Protein AF-A0A6P0DVH0-F1 (afdb_monomer)

Secondary structure (DSSP, 8-state):
-HHHHHHHHHHHHHHHHHHH-SS-SS-HHHHHHHHHHHHHHHHHHHHHHHHHHHTT-----HHHHHHHHHHHHHHHHHHHHGGGGGGHHHHHHHHHHHHHHHHHHHHHHHHHHHHHHHHHHHHHTTT--

Structure (mmCIF, N/CA/C/O backbone):
data_AF-A0A6P0DVH0-F1
#
_entry.id   AF-A0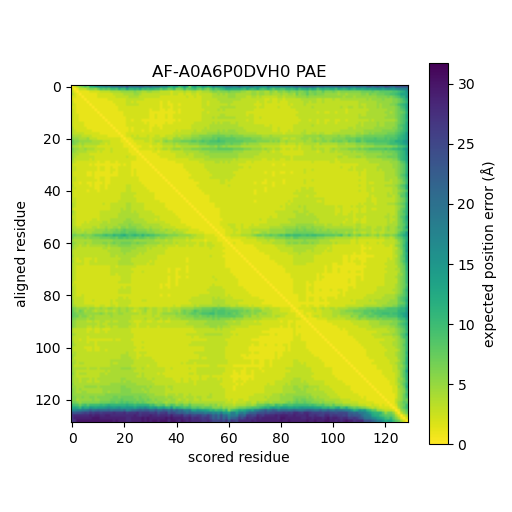A6P0DVH0-F1
#
loop_
_atom_site.group_PDB
_atom_site.id
_atom_site.type_symbol
_atom_site.label_atom_id
_atom_site.label_alt_id
_atom_site.label_comp_id
_atom_site.label_asym_id
_atom_site.label_entity_id
_atom_site.label_seq_id
_atom_site.pdbx_PDB_ins_code
_atom_site.Cartn_x
_atom_site.Cartn_y
_atom_site.Cartn_z
_atom_site.occupancy
_atom_site.B_iso_or_equiv
_atom_site.auth_seq_id
_atom_site.auth_comp_id
_atom_site.auth_asym_id
_atom_site.auth_atom_id
_atom_site.pdbx_PDB_model_num
ATOM 1 N N . VAL A 1 1 ? -1.656 -16.327 6.517 1.00 66.00 1 VAL A N 1
ATOM 2 C CA . VAL A 1 1 ? -0.791 -17.446 6.126 1.00 66.00 1 VAL A CA 1
ATOM 3 C C . VAL A 1 1 ? -0.927 -17.659 4.637 1.00 66.00 1 VAL A C 1
ATOM 5 O O . VAL A 1 1 ? -0.209 -16.957 3.969 1.00 66.00 1 VAL A O 1
ATOM 8 N N . THR A 1 2 ? -1.932 -18.354 4.080 1.00 87.12 2 THR A N 1
ATOM 9 C CA . THR A 1 2 ? -1.945 -18.635 2.616 1.00 87.12 2 THR A CA 1
ATOM 10 C C . THR A 1 2 ? -1.686 -17.425 1.699 1.00 87.12 2 THR A C 1
ATOM 12 O O . THR A 1 2 ? -0.830 -17.509 0.838 1.00 87.12 2 THR A O 1
ATOM 15 N N . LEU A 1 3 ? -2.357 -16.284 1.913 1.00 89.31 3 LEU A N 1
ATOM 16 C CA . LEU A 1 3 ? -2.147 -15.075 1.092 1.00 89.31 3 LEU A CA 1
ATOM 17 C C . LEU A 1 3 ? -0.815 -14.347 1.348 1.00 89.31 3 LEU A C 1
ATOM 19 O O . LEU A 1 3 ? -0.340 -13.639 0.473 1.00 89.31 3 LEU A O 1
ATOM 23 N N . GLU A 1 4 ? -0.253 -14.472 2.547 1.00 90.62 4 GLU A N 1
ATOM 24 C CA . GLU A 1 4 ? 1.066 -13.913 2.878 1.00 90.62 4 GLU A CA 1
ATOM 25 C C . GLU A 1 4 ? 2.159 -14.814 2.297 1.00 90.62 4 GLU A C 1
ATOM 27 O O . GLU A 1 4 ? 3.026 -14.312 1.600 1.00 90.62 4 GLU A O 1
ATOM 32 N N . ASP A 1 5 ? 2.050 -16.136 2.465 1.00 92.75 5 ASP A N 1
ATOM 33 C CA . ASP A 1 5 ? 2.963 -17.102 1.844 1.00 92.75 5 ASP A CA 1
ATOM 34 C C . ASP A 1 5 ? 3.001 -16.921 0.309 1.00 92.75 5 ASP A C 1
ATOM 36 O O . ASP A 1 5 ? 4.061 -16.963 -0.314 1.00 92.75 5 ASP A O 1
ATOM 40 N N . GLU A 1 6 ? 1.839 -16.684 -0.315 1.00 95.12 6 GLU A N 1
ATOM 41 C CA . GLU A 1 6 ? 1.736 -16.370 -1.747 1.00 95.12 6 GLU A CA 1
ATOM 42 C C . GLU A 1 6 ? 2.418 -15.038 -2.108 1.00 95.12 6 GLU A C 1
ATOM 44 O O . GLU A 1 6 ? 3.060 -14.946 -3.157 1.00 95.12 6 GLU A O 1
ATOM 49 N N . ALA A 1 7 ? 2.301 -14.011 -1.261 1.00 93.75 7 ALA A N 1
ATOM 50 C CA . ALA A 1 7 ? 2.957 -12.721 -1.471 1.00 93.75 7 ALA A CA 1
ATOM 51 C C . ALA A 1 7 ? 4.484 -12.837 -1.372 1.00 93.75 7 ALA A C 1
ATOM 53 O O . ALA A 1 7 ? 5.177 -12.406 -2.295 1.00 93.75 7 ALA A O 1
ATOM 54 N N . ASP A 1 8 ? 4.988 -13.518 -0.340 1.00 94.62 8 ASP A N 1
ATOM 55 C CA . ASP A 1 8 ? 6.410 -13.818 -0.144 1.00 94.62 8 ASP A CA 1
ATOM 56 C C . ASP A 1 8 ? 7.003 -14.538 -1.366 1.00 94.62 8 ASP A C 1
ATOM 58 O O . ASP A 1 8 ? 8.111 -14.236 -1.836 1.00 94.62 8 ASP A O 1
ATOM 62 N N . ASP A 1 9 ? 6.256 -15.501 -1.914 1.00 97.19 9 ASP A N 1
ATOM 63 C CA . ASP A 1 9 ? 6.652 -16.244 -3.104 1.00 97.19 9 ASP A CA 1
ATOM 64 C C . ASP A 1 9 ? 6.739 -15.343 -4.340 1.00 97.19 9 ASP A C 1
ATOM 66 O O . ASP A 1 9 ? 7.753 -15.382 -5.049 1.00 97.19 9 ASP A O 1
ATOM 70 N N . VAL A 1 10 ? 5.749 -14.474 -4.567 1.00 97.12 10 VAL A N 1
ATOM 71 C CA . VAL A 1 10 ? 5.787 -13.478 -5.651 1.00 97.12 10 VAL A CA 1
ATOM 72 C C . VAL A 1 10 ? 6.961 -12.514 -5.464 1.00 97.12 10 VAL A C 1
ATOM 74 O O . VAL A 1 10 ? 7.710 -12.261 -6.413 1.00 97.12 10 VAL A O 1
ATOM 77 N N . THR A 1 11 ? 7.191 -12.024 -4.246 1.00 97.31 11 THR A N 1
ATOM 78 C CA . THR A 1 11 ? 8.320 -11.149 -3.909 1.00 97.31 11 THR A CA 1
ATOM 79 C C . THR A 1 11 ? 9.647 -11.817 -4.260 1.00 97.31 11 THR A C 1
ATOM 81 O O . THR A 1 11 ? 10.491 -11.248 -4.966 1.00 97.31 11 THR A O 1
ATOM 84 N N . ARG A 1 12 ? 9.826 -13.075 -3.852 1.00 97.69 12 ARG A N 1
ATOM 85 C CA . ARG A 1 12 ? 11.009 -13.879 -4.172 1.00 97.69 12 ARG A CA 1
ATOM 86 C C . ARG A 1 12 ? 11.185 -14.070 -5.677 1.00 97.69 12 ARG A C 1
ATOM 88 O O . ARG A 1 12 ? 12.307 -13.929 -6.178 1.00 97.69 12 ARG A O 1
ATOM 95 N N . GLU A 1 13 ? 10.116 -14.378 -6.403 1.00 98.12 13 GLU A N 1
ATOM 96 C CA . GLU A 1 13 ? 10.144 -14.546 -7.858 1.00 98.12 13 GLU A CA 1
ATOM 97 C C . GLU A 1 13 ? 1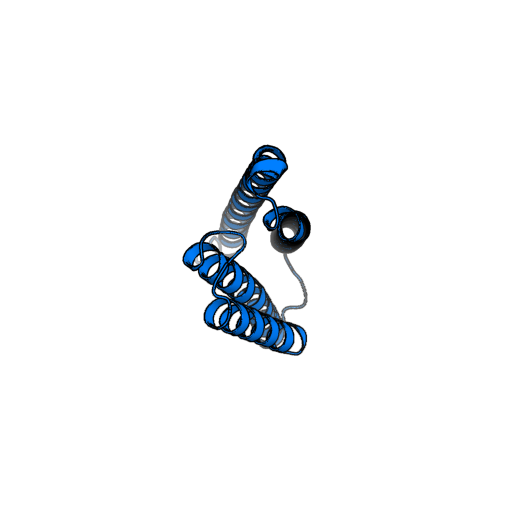0.568 -13.264 -8.578 1.00 98.12 13 GLU A C 1
ATOM 99 O O . GLU A 1 13 ? 11.480 -13.310 -9.412 1.00 98.12 13 GLU A O 1
ATOM 104 N N . VAL A 1 14 ? 9.995 -12.115 -8.212 1.00 97.12 14 VAL A N 1
ATOM 105 C CA . VAL A 1 14 ? 10.350 -10.808 -8.783 1.00 97.12 14 VAL A CA 1
ATOM 106 C C . VAL A 1 14 ? 11.818 -10.483 -8.515 1.00 97.12 14 VAL A C 1
ATOM 108 O O . VAL A 1 14 ? 12.553 -10.141 -9.445 1.00 97.12 14 VAL A O 1
ATOM 111 N N . LEU A 1 15 ? 12.302 -10.654 -7.281 1.00 97.31 15 LEU A N 1
ATOM 112 C CA . LEU A 1 15 ? 13.703 -10.383 -6.939 1.00 97.31 15 LEU A CA 1
ATOM 113 C C . LEU A 1 15 ? 14.677 -11.286 -7.714 1.00 97.31 15 LEU A C 1
ATOM 115 O O . LEU A 1 15 ? 15.747 -10.833 -8.140 1.00 97.31 15 LEU A O 1
ATOM 119 N N . LEU A 1 16 ? 14.323 -12.556 -7.932 1.00 97.88 16 LEU A N 1
ATOM 120 C CA . LEU A 1 16 ? 15.105 -13.475 -8.762 1.00 97.88 16 LEU A CA 1
ATOM 121 C C . LEU A 1 16 ? 15.069 -13.083 -10.243 1.00 97.88 16 LEU A C 1
ATOM 123 O O . LEU A 1 16 ? 16.119 -13.097 -10.895 1.00 97.88 16 LEU A O 1
ATOM 127 N N . ALA A 1 17 ? 13.898 -12.722 -10.770 1.00 96.56 17 ALA A N 1
ATOM 128 C CA . ALA A 1 17 ? 13.719 -12.284 -12.151 1.00 96.56 17 ALA A CA 1
ATOM 129 C C . ALA A 1 17 ? 14.539 -11.026 -12.433 1.00 96.56 17 ALA A C 1
ATOM 131 O O . ALA A 1 17 ? 15.291 -10.983 -13.408 1.00 96.56 17 ALA A O 1
ATOM 132 N N . VAL A 1 18 ? 14.488 -10.051 -11.525 1.00 96.25 18 VAL A N 1
ATOM 133 C CA . VAL A 1 18 ? 15.322 -8.856 -11.564 1.00 96.25 18 VAL A CA 1
ATOM 134 C C . VAL A 1 18 ? 16.793 -9.261 -11.624 1.00 96.25 18 VAL A C 1
ATOM 136 O O . VAL A 1 18 ? 17.462 -8.928 -12.600 1.00 96.25 18 VAL A O 1
ATOM 139 N N . ARG A 1 19 ? 17.312 -10.036 -10.659 1.00 95.38 19 ARG A N 1
ATOM 140 C CA . ARG A 1 19 ? 18.734 -10.453 -10.618 1.00 95.38 19 ARG A CA 1
ATOM 141 C C . ARG A 1 19 ? 19.215 -11.160 -11.890 1.00 95.38 19 ARG A C 1
ATOM 143 O O . ARG A 1 19 ? 20.371 -10.992 -12.263 1.00 95.38 19 ARG A O 1
ATOM 150 N N . ARG A 1 20 ? 18.353 -11.952 -12.533 1.00 96.50 20 ARG A N 1
ATOM 151 C CA . ARG A 1 20 ? 18.677 -12.712 -13.753 1.00 96.50 20 ARG A CA 1
ATOM 152 C C . ARG A 1 20 ? 18.515 -11.901 -15.041 1.00 96.50 20 ARG A C 1
ATOM 154 O O . ARG A 1 20 ? 19.072 -12.288 -16.064 1.00 96.50 20 ARG A O 1
ATOM 161 N N . SER A 1 21 ? 17.769 -10.800 -15.004 1.00 94.56 21 SER A N 1
ATOM 162 C CA . SER A 1 21 ? 17.498 -9.970 -16.178 1.00 94.56 21 SER A CA 1
ATOM 163 C C . SER A 1 21 ? 18.619 -8.964 -16.412 1.00 94.56 21 SER A C 1
ATOM 165 O O . SER A 1 21 ? 18.957 -8.179 -15.524 1.00 94.56 21 SER A O 1
ATOM 167 N N . PHE A 1 22 ? 19.178 -8.967 -17.625 1.00 93.88 22 PHE A N 1
ATOM 168 C CA . PHE A 1 22 ? 20.172 -7.974 -18.044 1.00 93.88 22 PHE A CA 1
ATOM 169 C C . PHE A 1 22 ? 19.529 -6.611 -18.338 1.00 93.88 22 PHE A C 1
ATOM 171 O O . PHE A 1 22 ? 20.079 -5.581 -17.961 1.00 93.88 22 PHE A O 1
ATOM 178 N N . ILE A 1 23 ? 18.344 -6.614 -18.956 1.00 92.75 23 ILE A N 1
ATOM 179 C CA . ILE A 1 23 ? 17.544 -5.419 -19.249 1.00 92.75 23 ILE A CA 1
ATOM 180 C C . ILE A 1 23 ? 16.278 -5.475 -18.395 1.00 92.75 23 ILE A C 1
ATOM 182 O O . ILE A 1 23 ? 15.570 -6.480 -18.417 1.00 92.75 23 ILE A O 1
ATOM 186 N N . THR A 1 24 ? 16.001 -4.408 -17.650 1.00 94.00 24 THR A N 1
ATOM 187 C CA . THR A 1 24 ? 14.765 -4.217 -16.878 1.00 94.00 24 THR A CA 1
ATOM 188 C C . THR A 1 24 ? 13.904 -3.127 -17.530 1.00 94.00 24 THR A C 1
ATOM 190 O O . THR A 1 24 ? 14.456 -2.244 -18.190 1.00 94.00 24 THR A O 1
ATOM 193 N N . PRO A 1 25 ? 12.563 -3.173 -17.393 1.00 90.00 25 PRO A N 1
ATOM 194 C CA . PRO A 1 25 ? 11.668 -2.181 -18.007 1.00 90.00 25 PRO A CA 1
ATOM 195 C C . PRO A 1 25 ? 11.832 -0.774 -17.412 1.00 90.00 25 PRO A C 1
ATOM 197 O O . PRO A 1 25 ? 11.538 0.217 -18.075 1.00 90.00 25 PRO A O 1
ATOM 200 N N . PHE A 1 26 ? 12.331 -0.693 -16.179 1.00 93.31 26 PHE A N 1
ATOM 201 C CA . PHE A 1 26 ? 12.711 0.532 -15.485 1.00 93.31 26 PHE A CA 1
ATOM 202 C C . PHE A 1 26 ? 13.799 0.240 -14.454 1.00 93.31 26 PHE A C 1
ATOM 204 O O . PHE A 1 26 ? 14.393 -0.847 -14.481 1.00 93.31 26 PHE A O 1
ATOM 211 N N . ASP A 1 27 ? 14.114 1.215 -13.601 1.00 94.75 27 ASP A N 1
ATOM 212 C CA . ASP A 1 27 ? 15.208 1.087 -12.650 1.00 94.75 27 ASP A CA 1
ATOM 213 C C . ASP A 1 27 ? 15.043 -0.139 -11.743 1.00 94.75 27 ASP A C 1
ATOM 215 O O . ASP A 1 27 ? 13.967 -0.492 -11.261 1.00 94.75 27 ASP A O 1
ATOM 219 N N . ARG A 1 28 ? 16.160 -0.832 -11.548 1.00 95.44 28 ARG A N 1
ATOM 220 C CA . ARG A 1 28 ? 16.225 -2.080 -10.795 1.00 95.44 28 ARG A CA 1
ATOM 221 C C . ARG A 1 28 ? 15.944 -1.877 -9.308 1.00 95.44 28 ARG A C 1
ATOM 223 O O . ARG A 1 28 ? 15.352 -2.764 -8.691 1.00 95.44 28 ARG A O 1
ATOM 230 N N . GLY A 1 29 ? 16.459 -0.785 -8.746 1.00 96.44 29 GLY A N 1
ATOM 231 C CA . GLY A 1 29 ? 16.218 -0.389 -7.365 1.00 96.44 29 GLY A CA 1
ATOM 232 C C . GLY A 1 29 ? 14.736 -0.127 -7.157 1.00 96.44 29 GLY A C 1
ATOM 233 O O . GLY A 1 29 ? 14.148 -0.738 -6.275 1.00 96.44 29 GLY A O 1
ATOM 234 N N . ASP A 1 30 ? 14.116 0.618 -8.070 1.00 96.06 30 ASP A N 1
ATOM 235 C CA . ASP A 1 30 ? 12.685 0.926 -8.004 1.00 96.06 30 ASP A CA 1
ATOM 236 C C . ASP A 1 30 ? 11.803 -0.335 -8.061 1.00 96.06 30 ASP A C 1
ATOM 238 O O . ASP A 1 30 ? 10.859 -0.454 -7.283 1.00 96.06 30 ASP A O 1
ATOM 242 N N . ILE A 1 31 ? 12.113 -1.322 -8.920 1.00 96.50 31 ILE A N 1
ATOM 243 C CA . ILE A 1 31 ? 11.375 -2.607 -8.934 1.00 96.50 31 ILE A CA 1
ATOM 244 C C . ILE A 1 31 ? 11.488 -3.306 -7.578 1.00 96.50 31 ILE A C 1
ATOM 246 O O . ILE A 1 31 ? 10.498 -3.820 -7.056 1.00 96.50 31 ILE A O 1
ATOM 250 N N . LYS A 1 32 ? 12.709 -3.364 -7.033 1.00 96.81 32 LYS A N 1
ATOM 251 C CA . LYS A 1 32 ? 12.988 -4.024 -5.756 1.00 96.81 32 LYS A CA 1
ATOM 252 C C . LYS A 1 32 ? 12.237 -3.329 -4.618 1.00 96.81 32 LYS A C 1
ATOM 254 O O . LYS A 1 32 ? 11.627 -4.014 -3.805 1.00 96.81 32 LYS A O 1
ATOM 259 N N . ASP A 1 33 ? 12.296 -2.009 -4.553 1.00 97.94 33 ASP A N 1
ATOM 260 C CA . ASP A 1 33 ? 11.712 -1.257 -3.448 1.00 97.94 33 ASP A CA 1
ATOM 261 C C . ASP A 1 33 ? 10.174 -1.270 -3.534 1.00 97.94 33 ASP A C 1
ATOM 263 O O . ASP A 1 33 ? 9.500 -1.390 -2.509 1.00 97.94 33 ASP A O 1
ATOM 267 N N . LEU A 1 34 ? 9.611 -1.274 -4.750 1.00 97.12 34 LEU A N 1
ATOM 268 C CA . LEU A 1 34 ? 8.173 -1.435 -4.969 1.00 97.12 34 LEU A CA 1
ATOM 269 C C . LEU A 1 34 ? 7.666 -2.802 -4.496 1.00 97.12 34 LEU A C 1
ATOM 271 O O . LEU A 1 34 ? 6.706 -2.851 -3.730 1.00 97.12 34 LEU A O 1
ATOM 275 N N . ILE A 1 35 ? 8.295 -3.906 -4.923 1.00 97.56 35 ILE A N 1
ATOM 276 C CA . ILE A 1 35 ? 7.814 -5.241 -4.537 1.00 97.56 35 ILE A CA 1
ATOM 277 C C . ILE A 1 35 ? 7.945 -5.477 -3.029 1.00 97.56 35 ILE A C 1
ATOM 279 O O . ILE A 1 35 ? 7.040 -6.040 -2.429 1.00 97.56 35 ILE A O 1
ATOM 283 N N . GLN A 1 36 ? 9.013 -4.970 -2.403 1.00 97.19 36 GLN A N 1
ATOM 284 C CA . GLN A 1 36 ? 9.175 -5.026 -0.947 1.00 97.19 36 GLN A CA 1
ATOM 285 C C . GLN A 1 36 ? 8.087 -4.230 -0.218 1.00 97.19 36 GLN A C 1
ATOM 287 O O . GLN A 1 36 ? 7.526 -4.716 0.754 1.00 97.19 36 GLN A O 1
ATOM 292 N N . SER A 1 37 ? 7.727 -3.045 -0.715 1.00 97.56 37 SER A N 1
ATOM 293 C CA . SER A 1 37 ? 6.659 -2.248 -0.099 1.00 97.56 37 SER A CA 1
ATOM 294 C C . SER A 1 37 ? 5.283 -2.921 -0.217 1.00 97.56 37 SER A C 1
ATOM 296 O O . SER A 1 37 ? 4.447 -2.802 0.679 1.00 97.56 37 SER A O 1
ATOM 298 N N . MET A 1 38 ? 5.028 -3.633 -1.321 1.00 97.44 38 MET A N 1
ATOM 299 C CA . MET A 1 38 ? 3.795 -4.409 -1.509 1.00 97.44 38 MET A CA 1
ATOM 300 C C . MET A 1 38 ? 3.721 -5.607 -0.556 1.00 97.44 38 MET A C 1
ATOM 302 O O . MET A 1 38 ? 2.658 -5.870 0.007 1.00 97.44 38 MET A O 1
ATOM 306 N N . ASP A 1 39 ? 4.846 -6.292 -0.370 1.00 96.88 39 ASP A N 1
ATOM 307 C CA . ASP A 1 39 ? 5.020 -7.391 0.579 1.00 96.88 39 ASP A CA 1
ATOM 308 C C . ASP A 1 39 ? 4.724 -6.925 2.010 1.00 96.88 39 ASP A C 1
ATOM 310 O O . ASP A 1 39 ? 3.781 -7.407 2.638 1.00 96.88 39 ASP A O 1
ATOM 314 N N . ASP A 1 40 ? 5.408 -5.863 2.456 1.00 96.44 40 ASP A N 1
ATOM 315 C CA . ASP A 1 40 ? 5.235 -5.249 3.776 1.00 96.44 40 ASP A CA 1
ATOM 316 C C . ASP A 1 40 ? 3.766 -4.883 4.063 1.00 96.44 40 ASP A C 1
ATOM 318 O O . ASP A 1 40 ? 3.274 -5.056 5.183 1.00 96.44 40 ASP A O 1
ATOM 322 N N . ALA A 1 41 ? 3.028 -4.396 3.059 1.00 95.94 41 ALA A N 1
ATOM 323 C CA . ALA A 1 41 ? 1.614 -4.060 3.210 1.00 95.94 41 ALA A CA 1
ATOM 324 C C . ALA A 1 41 ? 0.747 -5.299 3.499 1.00 95.94 41 ALA A C 1
ATOM 326 O O . ALA A 1 41 ? -0.093 -5.268 4.406 1.00 95.94 41 ALA A O 1
ATOM 327 N N . ILE A 1 42 ? 0.946 -6.395 2.760 1.00 96.00 42 ILE A N 1
ATOM 328 C CA . ILE A 1 42 ? 0.239 -7.669 2.985 1.00 96.00 42 ILE A CA 1
ATOM 329 C C . ILE A 1 42 ? 0.609 -8.235 4.360 1.00 96.00 42 ILE A C 1
ATOM 331 O O . ILE A 1 42 ? -0.261 -8.686 5.115 1.00 96.00 42 ILE A O 1
ATOM 335 N N . ASP A 1 43 ? 1.878 -8.110 4.724 1.00 95.62 43 ASP A N 1
ATOM 336 C CA . ASP A 1 43 ? 2.439 -8.560 5.987 1.00 95.62 43 ASP A CA 1
ATOM 337 C C . ASP A 1 43 ? 1.802 -7.837 7.191 1.00 95.62 43 ASP A C 1
ATOM 339 O O . ASP A 1 43 ? 1.407 -8.439 8.200 1.00 95.62 43 ASP A O 1
ATOM 343 N N . MET A 1 44 ? 1.600 -6.523 7.069 1.00 95.69 44 MET A N 1
ATOM 344 C CA . MET A 1 44 ? 0.891 -5.711 8.061 1.00 95.69 44 MET A CA 1
ATOM 345 C C . MET A 1 44 ? -0.599 -6.065 8.161 1.00 95.69 44 MET A C 1
ATOM 347 O O . MET A 1 44 ? -1.142 -6.134 9.273 1.00 95.69 44 MET A O 1
ATOM 351 N N . MET A 1 45 ? -1.270 -6.362 7.042 1.00 95.56 45 MET A N 1
ATOM 352 C CA . MET A 1 45 ? -2.653 -6.860 7.060 1.00 95.56 45 MET A CA 1
ATOM 353 C C . MET A 1 45 ? -2.744 -8.212 7.783 1.00 95.56 45 MET A C 1
ATOM 355 O O . MET A 1 45 ? -3.629 -8.412 8.624 1.00 95.56 45 MET A O 1
ATOM 359 N N . HIS A 1 46 ? -1.796 -9.121 7.535 1.00 95.25 46 HIS A N 1
ATOM 360 C CA . HIS A 1 46 ? -1.732 -10.416 8.208 1.00 95.25 46 HIS A CA 1
ATOM 361 C C . HIS A 1 46 ? -1.524 -10.264 9.723 1.00 95.25 46 HIS A C 1
ATOM 363 O O . HIS A 1 46 ? -2.280 -10.846 10.514 1.00 95.25 46 HIS A O 1
ATOM 369 N N . LYS A 1 47 ? -0.566 -9.426 10.143 1.00 95.50 47 LYS A N 1
ATOM 370 C CA . LYS A 1 47 ? -0.308 -9.103 11.561 1.00 95.50 47 LYS A CA 1
ATOM 371 C C . LYS A 1 47 ? -1.539 -8.507 12.245 1.00 95.50 47 LYS A C 1
ATOM 373 O O . LYS A 1 47 ? -1.855 -8.885 13.378 1.00 95.50 47 LYS A O 1
ATOM 378 N N . THR A 1 48 ? -2.278 -7.643 11.552 1.00 95.25 48 THR A N 1
ATOM 379 C CA . THR A 1 48 ? -3.523 -7.046 12.059 1.00 95.25 48 THR A CA 1
ATOM 380 C C . THR A 1 48 ? -4.591 -8.112 12.308 1.00 95.25 48 THR A C 1
ATOM 382 O O . THR A 1 48 ? -5.120 -8.211 13.415 1.00 95.25 48 THR A O 1
ATOM 385 N N . VAL A 1 49 ? -4.857 -8.987 11.331 1.00 94.31 49 VAL A N 1
ATOM 386 C CA . VAL A 1 49 ? -5.836 -10.082 11.476 1.00 94.31 49 VAL A CA 1
ATOM 387 C C . VAL A 1 49 ? -5.432 -11.063 12.578 1.00 94.31 49 VAL A C 1
ATOM 389 O O . VAL A 1 49 ? -6.280 -11.514 13.353 1.00 94.31 49 VAL A O 1
ATOM 392 N N . LYS A 1 50 ? -4.140 -11.384 12.691 1.00 95.38 50 LYS A N 1
ATOM 393 C CA . LYS A 1 50 ? -3.618 -12.235 13.768 1.00 95.38 50 LYS A CA 1
ATOM 394 C C . LYS A 1 50 ? -3.873 -11.615 15.141 1.00 95.38 50 LYS A C 1
ATOM 396 O O . LYS A 1 50 ? -4.311 -12.317 16.047 1.00 95.38 50 LYS A O 1
ATOM 401 N N . THR A 1 51 ? -3.645 -10.311 15.273 1.00 96.75 51 THR A N 1
ATOM 402 C CA . THR A 1 51 ? -3.872 -9.558 16.514 1.00 96.75 51 THR A CA 1
ATOM 403 C C . THR A 1 51 ? -5.354 -9.533 16.884 1.00 96.75 51 THR A C 1
ATOM 405 O O . THR A 1 51 ? -5.704 -9.848 18.017 1.00 96.75 51 THR A O 1
ATOM 408 N N . ILE A 1 52 ? -6.234 -9.267 15.914 1.00 96.12 52 ILE A N 1
ATOM 409 C CA . ILE A 1 52 ? -7.693 -9.325 16.084 1.00 96.12 52 ILE A CA 1
ATOM 410 C C . ILE A 1 52 ? -8.134 -10.678 16.653 1.00 96.12 52 ILE A C 1
ATOM 412 O O . ILE A 1 52 ? -8.888 -10.728 17.623 1.00 96.12 52 ILE A O 1
ATOM 416 N N . ARG A 1 53 ? -7.644 -11.777 16.066 1.00 95.94 53 ARG A N 1
ATOM 417 C CA . ARG A 1 53 ? -7.973 -13.136 16.518 1.00 95.94 53 ARG A CA 1
ATOM 418 C C . ARG A 1 53 ? -7.418 -13.428 17.906 1.00 95.94 53 ARG A C 1
ATOM 420 O O . ARG A 1 53 ? -8.111 -14.044 18.703 1.00 95.94 53 ARG A O 1
ATOM 427 N N . LEU A 1 54 ? -6.188 -12.994 18.184 1.00 97.50 54 LEU A N 1
ATOM 428 C CA . LEU A 1 54 ? -5.520 -13.216 19.466 1.00 97.50 54 LEU A CA 1
ATOM 429 C C . LEU A 1 54 ? -6.275 -12.570 20.633 1.00 97.50 54 LEU A C 1
ATOM 431 O O . LEU A 1 54 ? -6.351 -13.162 21.703 1.00 97.50 54 LEU A O 1
ATOM 435 N N . PHE A 1 55 ? -6.827 -11.376 20.421 1.00 97.12 55 PHE A N 1
ATOM 436 C CA . PHE A 1 55 ? -7.617 -10.663 21.427 1.00 97.12 55 PHE A CA 1
ATOM 437 C C . PHE A 1 55 ? -9.116 -10.981 21.367 1.00 97.12 55 PHE A C 1
ATOM 439 O O . PHE A 1 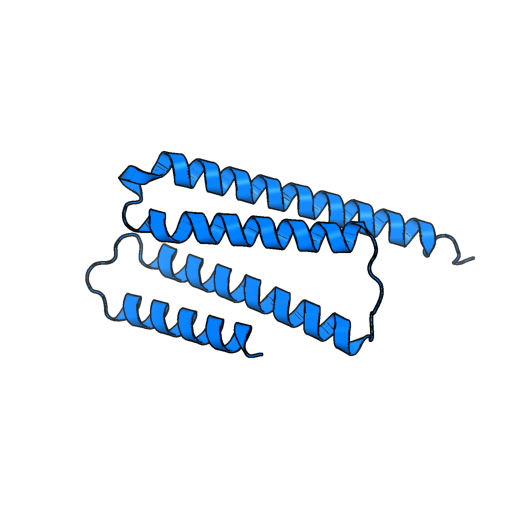55 ? -9.894 -10.339 22.066 1.00 97.12 55 PHE A O 1
ATOM 446 N N . GLU A 1 56 ? -9.526 -11.944 20.534 1.00 96.75 56 GLU A N 1
ATOM 447 C CA . GLU A 1 56 ? -10.928 -12.341 20.345 1.00 96.75 56 GLU A CA 1
ATOM 448 C C . GLU A 1 56 ? -11.857 -11.153 20.015 1.00 96.75 56 GLU A C 1
ATOM 450 O O . GLU A 1 56 ? -13.048 -11.141 20.339 1.00 96.75 56 GLU A O 1
ATOM 455 N N . GLN A 1 57 ? -11.316 -10.138 19.330 1.00 96.06 57 GLN A N 1
ATOM 456 C CA . GLN A 1 57 ? -12.062 -8.937 18.986 1.00 96.06 57 GLN A CA 1
ATOM 457 C C . GLN A 1 57 ? -13.090 -9.260 17.897 1.00 96.06 57 GLN A C 1
ATOM 459 O O . GLN A 1 57 ? -12.742 -9.619 16.772 1.00 96.06 57 GLN A O 1
ATOM 464 N N . SER A 1 58 ? -14.370 -9.106 18.230 1.00 94.00 58 SER A N 1
ATOM 465 C CA . SER A 1 58 ? -15.496 -9.447 17.347 1.00 94.00 58 SER A CA 1
ATOM 466 C C . SER A 1 58 ? -16.313 -8.239 16.879 1.00 94.00 58 SER A C 1
ATOM 468 O O . SER A 1 58 ? -17.099 -8.358 15.940 1.00 94.00 58 SER A O 1
ATOM 470 N N . SER A 1 59 ? -16.109 -7.067 17.485 1.00 94.62 59 SER A N 1
ATOM 471 C CA . SER A 1 59 ? -16.766 -5.810 17.113 1.00 94.62 59 SER A CA 1
ATOM 472 C C . SER A 1 59 ? -15.740 -4.720 16.834 1.00 94.62 59 SER A C 1
ATOM 474 O O . SER A 1 59 ? -14.785 -4.572 17.588 1.00 94.62 59 SER A O 1
ATOM 476 N N . PHE A 1 60 ? -15.954 -3.906 15.807 1.00 94.75 60 PHE A N 1
ATOM 477 C CA . PHE A 1 60 ? -15.034 -2.827 15.443 1.00 94.75 60 PHE A CA 1
ATOM 478 C C . PHE A 1 60 ? -15.769 -1.500 15.391 1.00 94.75 60 PHE A C 1
ATOM 480 O O . PHE A 1 60 ? -16.887 -1.440 14.872 1.00 94.75 60 PHE A O 1
ATOM 487 N N . ASP A 1 61 ? -15.129 -0.440 15.880 1.00 94.44 61 ASP A N 1
ATOM 488 C CA . ASP A 1 61 ? -15.661 0.912 15.744 1.00 94.44 61 ASP A CA 1
ATOM 489 C C . ASP A 1 61 ? -15.865 1.277 14.262 1.00 94.44 61 ASP A C 1
ATOM 491 O O . ASP A 1 61 ? -15.085 0.846 13.404 1.00 94.44 61 ASP A O 1
ATOM 495 N N . PRO A 1 62 ? -16.868 2.109 13.927 1.00 95.44 62 PRO A 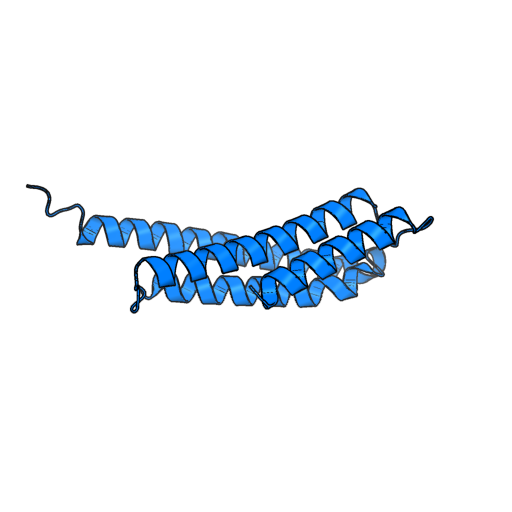N 1
ATOM 496 C CA . PRO A 1 62 ? -17.127 2.503 12.542 1.00 95.44 62 PRO A CA 1
ATOM 497 C C . PRO A 1 62 ? -15.909 3.109 11.830 1.00 95.44 62 PRO A C 1
ATOM 499 O O . PRO A 1 62 ? -15.746 2.916 10.628 1.00 95.44 62 PRO A O 1
ATOM 502 N N . LEU A 1 63 ? -15.041 3.821 12.556 1.00 96.31 63 LEU A N 1
ATOM 503 C CA . LEU A 1 63 ? -13.811 4.403 12.007 1.00 96.31 63 LEU A CA 1
ATOM 504 C C . LEU A 1 63 ? -12.773 3.325 11.658 1.00 96.31 63 LEU A C 1
ATOM 506 O O . LEU A 1 63 ? -12.139 3.408 10.611 1.00 96.31 63 LEU A O 1
ATOM 510 N N . MET A 1 64 ? -12.674 2.253 12.453 1.00 95.31 64 MET A N 1
ATOM 511 C CA . MET A 1 64 ? -11.819 1.099 12.139 1.00 95.31 64 MET A CA 1
ATOM 512 C C . MET A 1 64 ? -12.284 0.362 10.880 1.00 95.31 64 MET A C 1
ATOM 514 O O . MET A 1 64 ? -11.470 -0.011 10.038 1.00 95.31 64 MET A O 1
ATOM 518 N N . GLN A 1 65 ? -13.598 0.190 10.712 1.00 96.44 65 GLN A N 1
ATOM 519 C CA . GLN A 1 65 ? -14.163 -0.424 9.504 1.00 96.44 65 GLN A CA 1
ATOM 520 C C . GLN A 1 65 ? -13.918 0.443 8.258 1.00 96.44 65 GLN A C 1
ATOM 522 O O . GLN A 1 65 ? -13.638 -0.074 7.172 1.00 96.44 65 GLN A O 1
ATOM 527 N N . GLN A 1 66 ? -13.981 1.769 8.415 1.00 97.56 66 GLN A N 1
ATOM 528 C CA . GLN A 1 66 ? -13.648 2.709 7.346 1.00 97.56 66 GLN A CA 1
ATOM 529 C C . GLN A 1 66 ? -12.169 2.642 6.962 1.00 97.56 66 GLN A C 1
ATOM 531 O O . GLN A 1 66 ? -11.890 2.579 5.769 1.00 97.56 66 GLN A O 1
ATOM 536 N N . MET A 1 67 ? -11.238 2.548 7.921 1.00 97.12 67 MET A N 1
ATOM 537 C CA . MET A 1 67 ? -9.815 2.330 7.614 1.00 97.12 67 MET A CA 1
ATOM 538 C C . MET A 1 67 ? -9.605 1.050 6.790 1.00 97.12 67 MET A C 1
ATOM 540 O O . MET A 1 67 ? -8.898 1.069 5.787 1.00 97.12 67 MET A O 1
ATOM 544 N N . GLY A 1 68 ? -10.298 -0.044 7.128 1.00 96.94 68 GLY A N 1
ATOM 545 C CA . GLY A 1 68 ? -10.281 -1.264 6.308 1.00 96.94 68 GLY A CA 1
ATOM 546 C C . GLY A 1 68 ? -10.774 -1.038 4.872 1.00 96.94 68 GLY A C 1
ATOM 547 O O . GLY A 1 68 ? -10.224 -1.598 3.925 1.00 96.94 68 GLY A O 1
ATOM 548 N N . SER A 1 69 ? -11.773 -0.173 4.690 1.00 97.94 69 SER A N 1
ATOM 549 C CA . SER A 1 69 ? -12.268 0.202 3.359 1.00 97.94 69 SER A CA 1
ATOM 550 C C . SER A 1 69 ? -11.258 1.050 2.578 1.00 97.94 69 SER A C 1
ATOM 552 O O . SER A 1 69 ? -11.140 0.882 1.366 1.00 97.94 69 SER A O 1
ATOM 554 N N . GLU A 1 70 ? -10.520 1.941 3.245 1.00 98.12 70 GLU A N 1
ATOM 555 C CA . GLU A 1 70 ? -9.436 2.714 2.625 1.00 98.12 70 GLU A CA 1
ATOM 556 C C . GLU A 1 70 ? -8.271 1.808 2.187 1.00 98.12 70 GLU A C 1
ATOM 558 O O . GLU A 1 70 ? -7.798 1.941 1.059 1.00 98.12 70 GLU A O 1
ATOM 563 N N . ILE A 1 71 ? -7.897 0.799 2.986 1.00 97.75 71 ILE A N 1
ATOM 564 C CA . ILE A 1 71 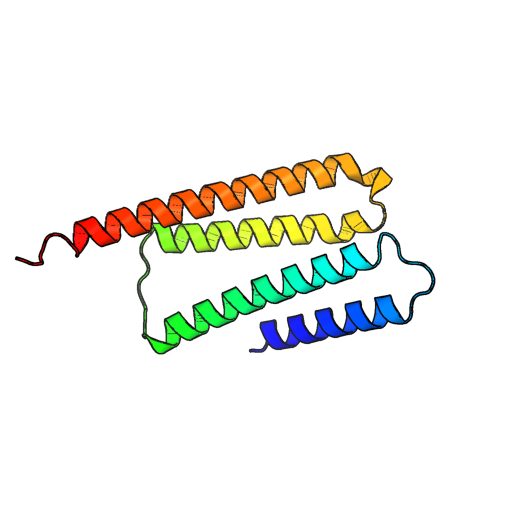? -6.885 -0.207 2.602 1.00 97.75 71 ILE A CA 1
ATOM 565 C C . ILE A 1 71 ? -7.282 -0.928 1.304 1.00 97.75 71 ILE A C 1
ATOM 567 O O . ILE A 1 71 ? -6.467 -1.072 0.394 1.00 97.75 71 ILE A O 1
ATOM 571 N N . VAL A 1 72 ? -8.549 -1.339 1.172 1.00 98.00 72 VAL A N 1
ATOM 572 C CA . VAL A 1 72 ? -9.049 -1.986 -0.056 1.00 98.00 72 VAL A CA 1
ATOM 573 C C . VAL A 1 72 ? -8.982 -1.040 -1.260 1.00 98.00 72 VAL A C 1
ATOM 575 O O . VAL A 1 72 ? -8.645 -1.470 -2.363 1.00 98.00 72 VAL A O 1
ATOM 578 N N . LYS A 1 73 ? -9.273 0.254 -1.081 1.00 98.38 73 LYS A N 1
ATOM 579 C CA . LYS A 1 73 ? -9.132 1.244 -2.162 1.00 98.38 73 LYS A CA 1
ATOM 580 C C . LYS A 1 73 ? -7.678 1.395 -2.596 1.00 98.38 73 LYS A C 1
ATOM 582 O O . LYS A 1 73 ? -7.422 1.347 -3.796 1.00 98.38 73 LYS A O 1
ATOM 587 N N . ALA A 1 74 ? -6.744 1.520 -1.650 1.00 98.19 74 ALA A N 1
ATOM 588 C CA . ALA A 1 74 ? -5.316 1.580 -1.952 1.00 98.19 74 ALA A CA 1
ATOM 589 C C . ALA A 1 74 ? -4.861 0.334 -2.728 1.00 98.19 74 ALA A C 1
ATOM 591 O O . ALA A 1 74 ? -4.225 0.463 -3.770 1.00 98.19 74 ALA A O 1
ATOM 592 N N . ALA A 1 75 ? -5.267 -0.864 -2.297 1.00 98.06 75 ALA A N 1
ATOM 593 C CA . ALA A 1 75 ? -4.934 -2.108 -2.990 1.00 98.06 75 ALA A CA 1
ATOM 594 C C . ALA A 1 75 ? -5.431 -2.128 -4.449 1.00 98.06 75 ALA A C 1
ATOM 596 O O . ALA A 1 75 ? -4.693 -2.537 -5.344 1.00 98.06 75 ALA A O 1
ATOM 597 N N . ASN A 1 76 ? -6.646 -1.634 -4.713 1.00 98.56 76 ASN A N 1
ATOM 598 C CA . ASN A 1 76 ? -7.180 -1.536 -6.077 1.00 98.56 76 ASN A CA 1
ATOM 599 C C . ASN A 1 76 ? -6.406 -0.532 -6.945 1.00 98.56 76 ASN A C 1
ATOM 601 O O . ASN A 1 76 ? -6.170 -0.803 -8.120 1.00 98.56 76 ASN A O 1
ATOM 605 N N . LEU A 1 77 ? -5.985 0.600 -6.374 1.00 98.50 77 LEU A N 1
ATOM 606 C CA . LEU A 1 77 ? -5.154 1.588 -7.068 1.00 98.50 77 LEU A CA 1
ATOM 607 C C . LEU A 1 77 ? -3.789 1.004 -7.447 1.00 98.50 77 LEU A C 1
ATOM 609 O O . LEU A 1 77 ? -3.341 1.163 -8.581 1.00 98.50 77 LEU A O 1
ATOM 613 N N . ILE A 1 78 ? -3.151 0.271 -6.528 1.00 97.94 78 ILE A N 1
ATOM 614 C CA . ILE A 1 78 ? -1.895 -0.428 -6.818 1.00 97.94 78 ILE A CA 1
ATOM 615 C C . ILE A 1 78 ? -2.110 -1.486 -7.903 1.00 97.94 78 ILE A C 1
ATOM 617 O O . ILE A 1 78 ? -1.350 -1.523 -8.868 1.00 97.94 78 ILE A O 1
ATOM 621 N N . ALA A 1 79 ? -3.172 -2.291 -7.812 1.00 97.75 79 ALA A N 1
ATOM 622 C CA . ALA A 1 79 ? -3.500 -3.287 -8.832 1.00 97.75 79 ALA A CA 1
ATOM 623 C C . ALA A 1 79 ? -3.711 -2.667 -10.227 1.00 97.75 79 ALA A C 1
ATOM 625 O O . ALA A 1 79 ? -3.351 -3.282 -11.231 1.00 97.75 79 ALA A O 1
ATOM 626 N N . GLU A 1 80 ? -4.244 -1.444 -10.300 1.00 98.06 80 GLU A N 1
ATOM 627 C CA . GLU A 1 80 ? -4.345 -0.686 -11.548 1.00 98.06 80 GLU A CA 1
ATOM 628 C C . GLU A 1 80 ? -2.980 -0.178 -12.043 1.00 98.06 80 GLU A C 1
ATOM 630 O O . GLU A 1 80 ? -2.704 -0.203 -13.243 1.00 98.06 80 GLU A O 1
ATOM 635 N N . ALA A 1 81 ? -2.108 0.268 -11.135 1.00 97.75 81 ALA A N 1
ATOM 636 C CA . ALA A 1 81 ? -0.801 0.818 -11.480 1.00 97.75 81 ALA A CA 1
ATOM 637 C C . ALA A 1 81 ? 0.166 -0.231 -12.045 1.00 97.75 81 ALA A C 1
ATOM 639 O O . ALA A 1 81 ? 0.868 0.058 -13.014 1.00 97.75 81 ALA A O 1
ATOM 640 N N . ILE A 1 82 ? 0.206 -1.441 -11.472 1.00 96.38 82 ILE A N 1
ATOM 641 C CA . ILE A 1 82 ? 1.174 -2.493 -11.834 1.00 96.38 82 ILE A CA 1
ATOM 642 C C . ILE A 1 82 ? 1.284 -2.752 -13.349 1.00 96.38 82 ILE A C 1
ATOM 644 O O . ILE A 1 82 ? 2.403 -2.684 -13.866 1.00 96.38 82 ILE A O 1
ATOM 648 N N . PRO A 1 83 ? 0.196 -3.006 -14.105 1.00 96.00 83 PRO A N 1
ATOM 649 C CA . PRO A 1 83 ? 0.305 -3.248 -15.544 1.00 96.00 83 PRO A CA 1
ATOM 650 C C . PRO A 1 83 ? 0.787 -2.029 -16.342 1.00 96.00 83 PRO A C 1
ATOM 652 O O . PRO A 1 83 ? 1.294 -2.202 -17.444 1.00 96.00 83 PRO A O 1
ATOM 655 N N . LEU A 1 84 ? 0.658 -0.808 -15.813 1.00 96.69 84 LEU A N 1
ATOM 656 C CA . LEU A 1 84 ? 1.083 0.421 -16.491 1.00 96.69 84 LEU A CA 1
ATOM 657 C C . LEU A 1 84 ? 2.598 0.669 -16.395 1.00 96.69 84 LEU A C 1
ATOM 659 O O . LEU A 1 84 ? 3.137 1.482 -17.155 1.00 96.69 84 LEU A O 1
ATOM 663 N N . LEU A 1 85 ? 3.291 -0.011 -15.476 1.00 95.12 85 LEU A N 1
ATOM 664 C CA . LEU A 1 85 ? 4.729 0.163 -15.247 1.00 95.12 85 LEU A CA 1
ATOM 665 C C . LEU A 1 85 ? 5.596 -0.402 -16.383 1.00 95.12 85 LEU A C 1
ATOM 667 O O . LEU A 1 85 ? 6.763 -0.032 -16.502 1.00 95.12 85 LEU A O 1
ATOM 671 N N . ASP A 1 86 ? 5.039 -1.246 -17.258 1.00 90.00 86 ASP A N 1
ATOM 672 C CA . ASP A 1 86 ? 5.744 -1.793 -18.425 1.00 90.00 86 ASP A CA 1
ATOM 673 C C . ASP A 1 86 ? 6.157 -0.705 -19.440 1.00 90.00 86 ASP A C 1
ATOM 675 O O . ASP A 1 86 ? 7.125 -0.866 -20.188 1.00 90.00 86 ASP A O 1
ATOM 679 N N . ARG A 1 87 ? 5.424 0.417 -19.454 1.00 92.69 87 ARG A N 1
ATOM 680 C CA . ARG A 1 87 ? 5.586 1.561 -20.358 1.00 92.69 87 ARG A CA 1
ATOM 681 C C . ARG A 1 87 ? 5.417 2.878 -19.603 1.00 92.69 87 ARG A C 1
ATOM 683 O O . ARG A 1 87 ? 4.615 3.729 -19.990 1.00 92.69 87 ARG A O 1
ATOM 690 N N . LEU A 1 88 ? 6.226 3.074 -18.562 1.00 90.31 88 LEU A N 1
ATOM 691 C CA . LEU A 1 88 ? 6.225 4.271 -17.704 1.00 90.31 88 LEU A CA 1
ATOM 692 C C . LEU A 1 88 ? 6.095 5.593 -18.466 1.00 90.31 88 LEU A C 1
ATOM 694 O O . LEU A 1 88 ? 5.238 6.404 -18.136 1.00 90.31 88 LEU A O 1
ATOM 698 N N . GLY A 1 89 ? 6.898 5.801 -19.514 1.00 93.12 89 GLY A N 1
ATOM 699 C CA . GLY A 1 89 ? 6.864 7.048 -20.284 1.00 93.12 89 GLY A CA 1
ATOM 700 C C . GLY A 1 89 ? 5.519 7.309 -20.971 1.00 93.12 89 GLY A C 1
ATOM 701 O O . GLY A 1 89 ? 5.052 8.444 -20.990 1.00 93.12 89 GLY A O 1
ATOM 702 N N . ALA A 1 90 ? 4.871 6.266 -21.498 1.00 96.06 90 ALA A N 1
ATOM 703 C CA . ALA A 1 90 ? 3.565 6.388 -22.149 1.00 96.06 90 ALA A CA 1
ATOM 704 C C . ALA A 1 90 ? 2.424 6.546 -21.130 1.00 96.06 90 ALA A C 1
ATOM 706 O O . ALA A 1 90 ? 1.437 7.221 -21.410 1.00 96.06 90 ALA A O 1
ATOM 707 N N . ASN A 1 91 ? 2.581 5.954 -19.945 1.00 97.38 91 ASN A N 1
ATOM 708 C CA . ASN A 1 91 ? 1.555 5.914 -18.906 1.00 97.38 91 ASN A CA 1
ATOM 709 C C . ASN A 1 91 ? 1.765 6.954 -17.791 1.00 97.38 91 ASN A C 1
ATOM 711 O O . ASN A 1 91 ? 1.002 6.972 -16.826 1.00 97.38 91 ASN A O 1
ATOM 715 N N . ALA A 1 92 ? 2.762 7.837 -17.920 1.00 96.56 92 ALA A N 1
ATOM 716 C CA . ALA A 1 92 ? 3.208 8.745 -16.862 1.00 96.56 92 ALA A CA 1
ATOM 717 C C . ALA A 1 92 ? 2.071 9.585 -16.261 1.00 96.56 92 ALA A C 1
ATOM 719 O O . ALA A 1 92 ? 1.990 9.733 -15.046 1.00 96.56 92 ALA A O 1
ATOM 720 N N . GLN A 1 93 ? 1.155 10.089 -17.095 1.00 98.00 93 GLN A N 1
ATOM 721 C CA . GLN A 1 93 ? 0.023 10.886 -16.620 1.00 98.00 93 GLN A CA 1
ATOM 722 C C . GLN A 1 93 ? -0.948 10.065 -15.758 1.00 98.00 93 GLN A C 1
ATOM 724 O O . GLN A 1 93 ? -1.402 10.551 -14.723 1.00 98.00 93 GLN A O 1
ATOM 729 N N . ARG A 1 94 ? -1.263 8.824 -16.157 1.00 98.00 94 ARG A N 1
ATOM 730 C CA . ARG A 1 94 ? -2.163 7.960 -15.37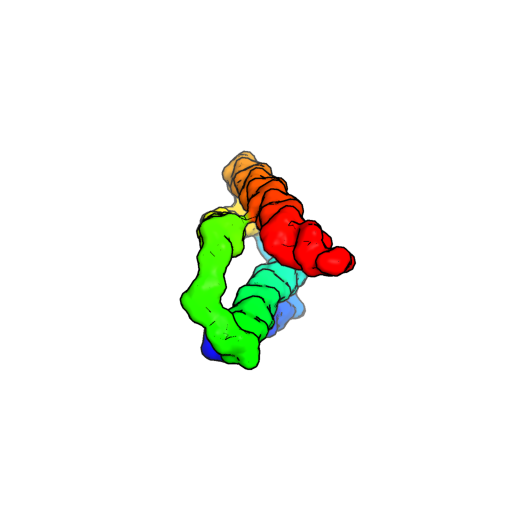9 1.00 98.00 94 ARG A CA 1
ATOM 731 C C . ARG A 1 94 ? -1.493 7.488 -14.094 1.00 98.00 94 ARG A C 1
ATOM 733 O O . ARG A 1 94 ? -2.126 7.534 -13.048 1.00 98.00 94 ARG A O 1
ATOM 740 N N . LEU A 1 95 ? -0.217 7.113 -14.160 1.00 98.06 95 LEU A N 1
ATOM 741 C CA . LEU A 1 95 ? 0.574 6.730 -12.988 1.00 98.06 95 LEU A CA 1
ATOM 742 C C . LEU A 1 95 ? 0.674 7.874 -11.969 1.00 98.06 95 LEU A C 1
ATOM 744 O O . LEU A 1 95 ? 0.482 7.640 -10.781 1.00 98.06 95 LEU A O 1
ATOM 748 N N . ALA A 1 96 ? 0.894 9.111 -12.425 1.00 98.00 96 ALA A N 1
ATOM 749 C CA . ALA A 1 96 ? 0.902 10.284 -11.552 1.00 98.00 96 ALA A CA 1
ATOM 750 C C . ALA A 1 96 ? -0.462 10.514 -10.878 1.00 98.00 96 ALA A C 1
ATOM 752 O O . ALA A 1 96 ? -0.513 10.791 -9.683 1.00 98.00 96 ALA A O 1
ATOM 753 N N . ALA A 1 97 ? -1.563 10.346 -11.618 1.00 98.50 97 ALA A N 1
ATOM 754 C CA . ALA A 1 97 ? -2.906 10.453 -11.054 1.00 98.50 97 ALA A CA 1
ATOM 755 C C . ALA A 1 97 ? -3.186 9.362 -10.006 1.00 98.50 97 ALA A C 1
ATOM 757 O O . ALA A 1 97 ? -3.734 9.667 -8.951 1.00 98.50 97 ALA A O 1
ATOM 758 N N . ILE A 1 98 ? -2.770 8.115 -10.260 1.00 98.56 98 ILE A N 1
ATOM 759 C CA . ILE A 1 98 ? -2.910 7.017 -9.292 1.00 98.56 98 ILE A CA 1
ATOM 760 C C . ILE A 1 98 ? -2.082 7.299 -8.033 1.00 98.56 98 ILE A C 1
ATOM 762 O O . ILE A 1 98 ? -2.580 7.119 -6.926 1.00 98.56 98 ILE A O 1
ATOM 766 N N . ALA A 1 99 ? -0.844 7.781 -8.176 1.00 98.00 99 ALA A N 1
ATOM 767 C CA . ALA A 1 99 ? -0.012 8.146 -7.030 1.00 98.00 99 ALA A CA 1
ATOM 768 C C . ALA A 1 99 ? -0.684 9.227 -6.163 1.00 98.00 99 ALA A C 1
ATOM 770 O O . ALA A 1 99 ? -0.733 9.100 -4.943 1.00 98.00 99 ALA A O 1
ATOM 771 N N . GLU A 1 100 ? -1.284 10.242 -6.790 1.00 98.44 100 GLU A N 1
ATOM 772 C CA . GLU A 1 100 ? -2.053 11.274 -6.088 1.00 98.44 100 GLU A CA 1
ATOM 773 C C . GLU A 1 100 ? -3.302 10.702 -5.388 1.00 98.44 100 GLU A C 1
ATOM 775 O O . GLU A 1 100 ? -3.656 11.119 -4.283 1.00 98.44 100 GLU A O 1
ATOM 780 N N . GLU A 1 101 ? -3.977 9.728 -6.006 1.00 98.50 101 GLU A N 1
ATOM 781 C CA . GLU A 1 101 ? -5.097 9.006 -5.392 1.00 98.50 101 GLU A CA 1
ATOM 782 C C . GLU A 1 101 ? -4.653 8.196 -4.169 1.00 98.50 101 GLU A C 1
ATOM 784 O O . GLU A 1 101 ? -5.334 8.246 -3.146 1.00 98.50 101 GLU A O 1
ATOM 789 N N . VAL A 1 102 ? -3.502 7.523 -4.231 1.00 98.31 102 VAL A N 1
ATOM 790 C CA . VAL A 1 102 ? -2.926 6.799 -3.087 1.00 98.31 102 VAL A CA 1
ATOM 791 C C . VAL A 1 102 ? -2.613 7.762 -1.939 1.00 98.31 102 VAL A C 1
ATOM 793 O O . VAL A 1 102 ? -3.035 7.501 -0.814 1.00 98.31 102 VAL A O 1
ATOM 796 N N . THR A 1 103 ? -1.993 8.917 -2.210 1.00 98.19 103 THR A N 1
ATOM 797 C CA . THR A 1 103 ? -1.734 9.951 -1.187 1.00 98.19 103 THR A CA 1
ATOM 798 C C . THR A 1 103 ? -3.023 10.465 -0.537 1.00 98.19 103 THR A C 1
ATOM 800 O O . THR A 1 103 ? -3.065 10.719 0.665 1.00 98.19 103 THR A O 1
ATOM 803 N N . ARG A 1 104 ? -4.117 10.599 -1.299 1.00 98.44 104 ARG A N 1
ATOM 804 C CA . ARG A 1 104 ? -5.423 10.965 -0.723 1.00 98.44 104 ARG A CA 1
ATOM 805 C C . ARG A 1 104 ? -5.990 9.880 0.190 1.00 98.44 104 ARG A C 1
ATOM 807 O O . ARG A 1 104 ? -6.605 10.207 1.204 1.00 98.44 104 ARG A O 1
ATOM 814 N N . VAL A 1 105 ? -5.831 8.611 -0.181 1.00 98.31 105 VAL A N 1
ATOM 815 C CA . VAL A 1 105 ? -6.284 7.472 0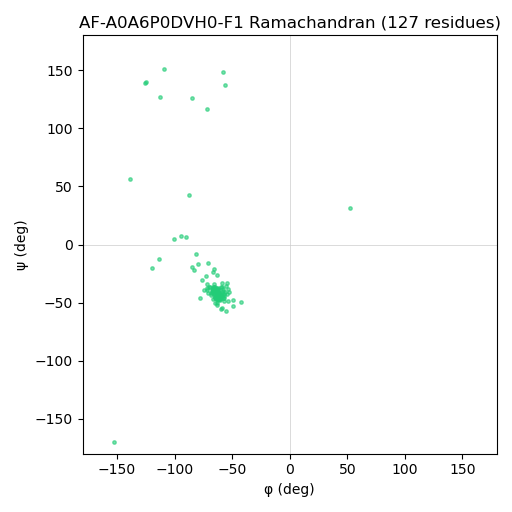.633 1.00 98.31 105 VAL A CA 1
ATOM 816 C C . VAL A 1 105 ? -5.486 7.384 1.937 1.00 98.31 105 VAL A C 1
ATOM 818 O O . VAL A 1 105 ? -6.077 7.154 2.992 1.00 98.31 105 VAL A O 1
ATOM 821 N N . GLU A 1 106 ? -4.176 7.632 1.885 1.00 97.31 106 GLU A N 1
ATOM 822 C CA . GLU A 1 106 ? -3.307 7.739 3.064 1.00 97.31 106 GLU A CA 1
ATOM 823 C C . GLU A 1 106 ? -3.776 8.859 3.998 1.00 97.31 106 GLU A C 1
ATOM 825 O O . GLU A 1 106 ? -4.137 8.583 5.140 1.00 97.31 106 GLU A O 1
ATOM 830 N N . GLY A 1 107 ? -3.911 10.092 3.492 1.00 98.06 107 GLY A N 1
ATOM 831 C CA . GLY A 1 107 ? -4.349 11.226 4.313 1.00 98.06 107 GLY A CA 1
ATOM 832 C C . GLY A 1 107 ? -5.718 11.004 4.966 1.00 98.06 107 GLY A C 1
ATOM 833 O O . GLY A 1 107 ? -5.918 11.325 6.134 1.00 98.06 107 GLY A O 1
ATOM 834 N N . ARG A 1 108 ? -6.656 10.368 4.254 1.00 97.88 108 ARG A N 1
ATOM 835 C CA . ARG A 1 108 ? -7.949 9.983 4.836 1.00 97.88 108 ARG A CA 1
ATOM 836 C C . ARG A 1 108 ? -7.810 8.910 5.919 1.00 97.88 108 ARG A C 1
ATOM 838 O O . ARG A 1 108 ? -8.559 8.932 6.893 1.00 97.88 108 ARG A O 1
ATOM 845 N N . SER A 1 109 ? -6.906 7.952 5.743 1.00 96.81 109 SER A N 1
ATOM 846 C CA . SER A 1 109 ? -6.661 6.901 6.736 1.00 96.81 109 SER A CA 1
ATOM 847 C C . SER A 1 109 ? -6.080 7.486 8.027 1.00 96.81 109 SER A C 1
ATOM 849 O O . SER A 1 109 ? -6.536 7.111 9.107 1.00 96.81 109 SER A O 1
ATOM 851 N N . ASP A 1 110 ? -5.178 8.463 7.917 1.00 97.75 110 ASP A N 1
ATOM 852 C CA . ASP A 1 110 ? -4.624 9.201 9.058 1.00 97.75 110 ASP A CA 1
ATOM 853 C C . ASP A 1 110 ? -5.702 9.998 9.805 1.00 97.75 110 ASP A C 1
ATOM 855 O O . ASP A 1 110 ? -5.814 9.904 11.028 1.00 97.75 110 ASP A O 1
ATOM 859 N N . GLU A 1 111 ? -6.572 10.714 9.084 1.00 98.00 111 GLU A N 1
ATOM 860 C CA . GLU A 1 111 ? -7.701 11.439 9.687 1.00 98.00 111 GLU A CA 1
ATOM 861 C C . GLU A 1 111 ? -8.640 10.503 10.469 1.00 98.00 111 GLU A C 1
ATOM 863 O O . GLU A 1 111 ? -9.061 10.817 11.588 1.00 98.00 111 GLU A O 1
ATOM 868 N N . LEU A 1 112 ? -8.963 9.336 9.896 1.00 97.88 112 LEU A N 1
ATOM 869 C CA . LEU A 1 112 ? -9.798 8.321 10.546 1.00 97.88 112 LEU A CA 1
ATOM 870 C C . LEU A 1 112 ? -9.129 7.760 11.806 1.00 97.88 112 LEU A C 1
ATOM 872 O O . LEU A 1 112 ? -9.810 7.527 12.811 1.00 97.88 112 LEU A O 1
ATOM 876 N N . HIS A 1 113 ? -7.814 7.547 11.758 1.00 96.88 113 HIS A N 1
ATOM 877 C CA . HIS A 1 113 ? -7.028 7.069 12.887 1.00 96.88 113 HIS A CA 1
ATOM 878 C C . HIS A 1 113 ? -7.007 8.093 14.031 1.00 96.88 113 HIS A C 1
ATOM 880 O O . HIS A 1 113 ? -7.361 7.752 15.163 1.00 96.88 113 HIS A O 1
ATOM 886 N N .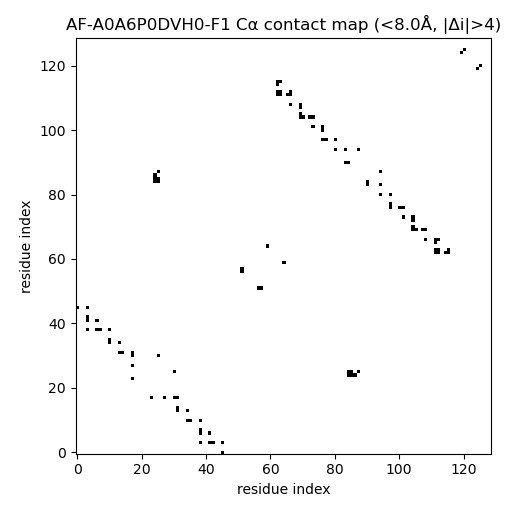 ASP A 1 114 ? -6.695 9.355 13.738 1.00 97.56 114 ASP A N 1
ATOM 887 C CA . ASP A 1 114 ? -6.651 10.435 14.729 1.00 97.56 114 ASP A CA 1
ATOM 888 C C . ASP A 1 114 ? -8.019 10.675 15.374 1.00 97.56 114 ASP A C 1
ATOM 890 O O . ASP A 1 114 ? -8.135 10.828 16.598 1.00 97.56 114 ASP A O 1
ATOM 894 N N . GLN A 1 115 ? -9.084 10.651 14.568 1.00 97.19 115 GLN A N 1
ATOM 895 C CA . GLN A 1 115 ? -10.447 10.741 15.075 1.00 97.19 115 GLN A CA 1
ATOM 896 C C . GLN A 1 115 ? -10.789 9.545 15.973 1.00 97.19 115 GLN A C 1
ATOM 898 O O . GLN A 1 115 ? -11.356 9.730 17.051 1.00 97.19 115 GLN A O 1
ATOM 903 N N . GLY A 1 116 ? -10.415 8.331 15.564 1.00 95.69 116 GLY A N 1
ATOM 904 C CA . GLY A 1 116 ? -10.632 7.113 16.341 1.00 95.69 116 GLY A CA 1
ATOM 905 C C . GLY A 1 116 ? -9.924 7.146 17.693 1.00 95.69 116 GLY A C 1
ATOM 906 O O . GLY A 1 116 ? -10.535 6.826 18.714 1.00 95.69 116 GLY A O 1
ATOM 907 N N . LEU A 1 117 ? -8.669 7.598 17.727 1.00 95.44 117 LEU A N 1
ATOM 908 C CA . LEU A 1 117 ? -7.907 7.761 18.966 1.00 95.44 117 LEU A CA 1
ATOM 909 C C . LEU A 1 117 ? -8.534 8.800 19.897 1.00 95.44 117 LEU A C 1
ATOM 911 O O . LEU A 1 117 ? -8.654 8.561 21.101 1.00 95.44 117 LEU A O 1
ATOM 915 N N . LYS A 1 118 ? -8.969 9.940 19.351 1.00 95.00 118 LYS A N 1
ATOM 916 C CA . LYS A 1 118 ? -9.661 10.976 20.124 1.00 95.00 118 LYS A CA 1
ATOM 917 C C . LYS A 1 118 ? -10.952 10.440 20.744 1.00 95.00 118 LYS A C 1
ATOM 919 O O . LYS A 1 118 ? -11.192 10.653 21.933 1.00 95.00 118 LYS A O 1
ATOM 924 N N . ASP A 1 119 ? -11.765 9.738 19.962 1.00 93.81 119 ASP A N 1
ATOM 925 C CA . ASP A 1 119 ? -13.016 9.138 20.425 1.00 93.81 119 ASP A CA 1
ATOM 926 C C . ASP A 1 119 ? -12.768 8.093 21.517 1.00 93.81 119 ASP A C 1
ATOM 928 O O . ASP A 1 119 ? -13.439 8.108 22.552 1.00 93.81 119 ASP A O 1
ATOM 932 N N . LEU A 1 120 ? -11.774 7.221 21.320 1.00 92.75 120 LEU A N 1
ATOM 933 C CA . LEU A 1 120 ? -11.364 6.220 22.303 1.00 92.75 120 LEU A CA 1
ATOM 934 C C . LEU A 1 120 ? -10.958 6.882 23.629 1.00 92.75 120 LEU A C 1
ATOM 936 O O . LEU A 1 120 ? -11.420 6.469 24.697 1.00 92.75 120 LEU A O 1
ATOM 940 N N . PHE A 1 121 ? -10.147 7.943 23.565 1.00 93.56 121 PHE A N 1
ATOM 941 C CA . PHE A 1 121 ? -9.719 8.694 24.743 1.00 93.56 121 PHE A CA 1
ATOM 942 C C . PHE A 1 121 ? -10.894 9.362 25.464 1.00 93.56 121 PHE A C 1
ATOM 944 O O . PHE A 1 121 ? -10.975 9.297 26.686 1.00 93.56 121 PHE A O 1
ATOM 951 N N . LEU A 1 122 ? -11.839 9.971 24.748 1.00 93.06 122 LEU A N 1
ATOM 952 C CA . LEU A 1 122 ? -13.000 10.605 25.382 1.00 93.06 122 LEU A CA 1
ATOM 953 C C . LEU A 1 122 ? -13.932 9.584 26.050 1.00 93.06 122 LEU A C 1
ATOM 955 O O . LEU A 1 122 ? -14.470 9.864 27.121 1.00 93.06 122 LEU A O 1
ATOM 959 N N . ARG A 1 123 ? -14.106 8.398 25.451 1.00 91.06 123 ARG A N 1
ATOM 960 C CA . ARG A 1 123 ? -14.967 7.335 25.999 1.00 91.06 123 ARG A CA 1
ATOM 961 C C . ARG A 1 123 ? -14.372 6.660 27.235 1.00 91.06 123 ARG A C 1
ATOM 963 O O . ARG A 1 123 ? -15.123 6.315 28.142 1.00 91.06 123 ARG A O 1
ATOM 970 N N . HIS A 1 124 ? -13.052 6.465 27.274 1.00 87.25 124 HIS A N 1
ATOM 971 C CA . HIS A 1 124 ? -12.403 5.639 28.304 1.00 87.25 124 HIS A CA 1
ATOM 972 C C . HIS A 1 124 ? -11.382 6.378 29.181 1.00 87.25 124 HIS A C 1
ATOM 974 O O . HIS A 1 124 ? -11.096 5.928 30.286 1.00 87.25 124 HIS A O 1
ATOM 980 N N . GLY A 1 125 ? -10.848 7.514 28.737 1.00 74.50 125 GLY A N 1
ATOM 981 C CA . GLY A 1 125 ? -9.844 8.303 29.461 1.00 74.50 125 GLY A CA 1
ATOM 982 C C . GLY A 1 125 ? -10.420 9.257 30.512 1.00 74.50 125 GLY A C 1
ATOM 983 O O . GLY A 1 125 ? -9.721 9.619 31.452 1.00 74.50 125 GLY A O 1
ATOM 984 N N . ALA A 1 126 ? -11.699 9.634 30.408 1.00 61.53 126 ALA A N 1
ATOM 985 C CA . ALA A 1 126 ? -12.343 10.559 31.350 1.00 61.53 126 ALA A CA 1
ATOM 986 C C . ALA A 1 126 ? -12.831 9.900 32.663 1.00 61.53 126 ALA A C 1
ATOM 988 O O . ALA A 1 126 ? -13.238 10.608 33.579 1.00 61.53 126 ALA A O 1
ATOM 989 N N . GLY A 1 127 ? -12.795 8.564 32.766 1.00 56.22 127 GLY A N 1
ATOM 990 C CA . GLY A 1 127 ? -13.263 7.800 33.934 1.00 56.22 127 GLY A CA 1
ATOM 991 C C . GLY A 1 127 ? -12.186 7.449 34.970 1.00 56.22 127 GLY A C 1
ATOM 992 O O . GLY A 1 127 ? -12.459 6.675 35.879 1.00 56.22 127 GLY A O 1
ATOM 993 N N . GLY A 1 128 ? -10.964 7.971 34.826 1.00 55.09 128 GLY A N 1
ATOM 994 C CA . GLY A 1 128 ? -9.834 7.713 35.726 1.00 55.09 128 GLY A CA 1
ATOM 995 C C . GLY A 1 128 ? -9.735 8.656 36.932 1.00 55.09 128 GLY A C 1
ATOM 996 O O . GLY A 1 128 ? -8.628 9.103 37.221 1.00 55.09 128 GLY A O 1
ATOM 997 N N . ASN A 1 129 ? -10.857 8.964 37.599 1.00 41.09 129 ASN A N 1
ATOM 998 C CA . ASN A 1 129 ? -10.919 9.604 38.925 1.00 41.09 129 ASN A CA 1
ATOM 999 C C . ASN A 1 129 ? -11.794 8.773 39.866 1.00 41.09 129 ASN A C 1
ATOM 1001 O O . ASN A 1 129 ? -12.976 8.562 39.511 1.00 41.09 129 ASN A O 1
#

pLDDT: mean 94.29, std 8.41, range [41.09, 98.56]

Sequence (129 aa):
VTLEDEADDVTREVLLAVRRSFITPFDRGDIKDLIQSMDDAIDMMHKTVKTIRLFEQSSFDPLMQQMGSEIVKAANLIAEAIPLLDRLGANAQRLAAIAEEVTRVEGRSDELHDQGLKDLFLRHGAGGN

Nearest PDB structures (foldseek):
  3l39-assembly1_A  TM=9.656E-01  e=4.157E-03  Bacteroides thetaiotaomicron VPI-5482
  2olt-assembly1_B  TM=7.304E-01  e=5.100E-02  Shewanella oneidensis MR-1
  2fic-assembly2_A  TM=3.549E-01  e=3.814E+00  Homo sapiens

Radius of gyration: 18.7 Å; Cα contacts (8 Å, |Δi|>4): 59; chains: 1; bounding box: 37×30×61 Å

InterPro domains:
  IPR018445 Putative phosphate transport regulator [PF01865] (2-126)
  IPR038078 PhoU-like domain superfamily [G3DSA:1.20.58.220] (1-126)
  IPR052912 UPF0111 domain-containing protein [PTHR37298] (3-124)

Mean predicted aligned error: 4.04 Å

Foldseek 3Di:
DVVLVVLVVVLVVQLVCLVPDPDDLDDSVVSNVVSVVVSVLVVVVVVVVVVCVVVVPDDDDPLVVVLVVLSVVLVVLVVVLVVVSSPCPVCVVVNVVSVVVNVVSVVSSVVSVVVVVVVVCVVPVVPPD

Solvent-accessible surface area (backbone atoms only — not comparable to full-atom values): 7293 Å² total; per-residue (Å²): 98,75,72,45,57,53,39,55,50,52,43,52,50,51,55,50,50,53,74,72,42,92,75,67,82,58,61,67,65,59,55,52,54,51,44,50,54,55,42,52,52,49,49,50,52,49,53,50,54,52,49,38,60,73,69,65,61,85,78,75,56,73,47,59,56,47,41,56,52,39,52,54,50,43,52,52,49,50,65,61,42,61,76,42,53,73,44,45,85,84,33,44,72,60,50,52,53,46,54,53,51,44,53,51,42,49,56,51,39,51,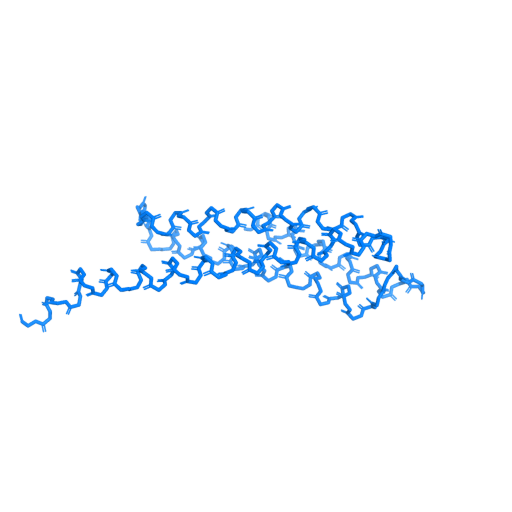53,38,47,55,51,46,52,52,51,51,41,63,74,62,59,74,71,81,122

Organism: Rhizobium leguminosarum (NCBI:txid384)